Protein AF-A0AAE0B3S1-F1 (afdb_monomer)

pLDDT: mean 79.65, std 9.92, range [48.69, 91.56]

Solvent-accessible surface area (backbone atoms only — not comparable to full-atom values): 7018 Å² total; per-residue (Å²): 121,93,70,48,94,86,62,65,77,96,47,90,94,58,54,77,65,56,56,51,52,52,52,52,51,51,54,55,56,52,69,49,90,53,92,90,61,67,85,87,86,88,88,81,68,80,59,53,50,59,61,41,44,50,72,59,48,38,52,50,32,44,75,74,65,40,48,70,58,32,52,52,49,51,49,50,42,69,73,56,83,45,92,61,78,46,37,46,61,86,90,42,74,65,37,54,52,54,48,49,54,52,49,41,51,50,52,55,52,62,75,72,108

Organism: NCBI:txid43782

Sequence (113 aa):
MIISPQQFGFIRDWHIEDCIVLDFDCVNVLQKKCYGGNLTMKIDIRKAFDTLDWSFLCRVLQAFGFLLFAFGFIEWVAEGYFYCSRGVLQGDPLSLLLFGIAEDFLSRLLTRM

Structure (mmCIF, N/CA/C/O backbone):
data_AF-A0AAE0B3S1-F1
#
_entry.id   AF-A0AAE0B3S1-F1
#
loop_
_atom_site.group_PDB
_atom_site.id
_atom_site.type_symbol
_atom_site.label_atom_id
_atom_site.label_alt_id
_atom_site.label_comp_id
_atom_site.label_asym_id
_atom_site.label_entity_id
_atom_site.label_seq_id
_atom_site.pdbx_PDB_ins_code
_atom_site.Cartn_x
_atom_site.Cartn_y
_atom_site.Cartn_z
_atom_site.occupancy
_atom_site.B_iso_or_equiv
_atom_site.auth_seq_id
_atom_site.auth_comp_id
_atom_site.auth_asym_id
_atom_site.auth_atom_id
_atom_site.pdbx_PDB_model_num
ATOM 1 N N . MET A 1 1 ? -15.186 -1.041 -7.097 1.00 48.69 1 MET A N 1
ATOM 2 C CA . MET A 1 1 ? -14.273 0.106 -6.926 1.00 48.69 1 MET A CA 1
ATOM 3 C C . MET A 1 1 ? -12.857 -0.446 -6.837 1.00 48.69 1 MET A C 1
ATOM 5 O O . MET A 1 1 ? -12.672 -1.467 -6.176 1.00 48.69 1 MET A O 1
ATOM 9 N N . ILE A 1 2 ? -11.912 0.119 -7.596 1.00 61.25 2 ILE A N 1
ATOM 10 C CA . ILE A 1 2 ? -10.508 -0.342 -7.601 1.00 61.25 2 ILE A CA 1
ATOM 11 C C . ILE A 1 2 ? -9.852 -0.020 -6.253 1.00 61.25 2 ILE A C 1
ATOM 13 O O . ILE A 1 2 ? -9.109 -0.841 -5.744 1.00 61.25 2 ILE A O 1
ATOM 17 N N . ILE A 1 3 ? -10.233 1.109 -5.653 1.00 65.12 3 ILE A N 1
ATOM 18 C CA . ILE A 1 3 ? -9.827 1.546 -4.316 1.00 65.12 3 ILE A CA 1
ATOM 19 C C . ILE A 1 3 ? -10.805 0.982 -3.279 1.00 65.12 3 ILE A C 1
ATOM 21 O O . ILE A 1 3 ? -12.026 1.089 -3.446 1.00 65.12 3 ILE A O 1
ATOM 25 N N . SER A 1 4 ? -10.272 0.352 -2.242 1.00 69.38 4 SER A N 1
ATOM 26 C CA . SER A 1 4 ? -11.000 -0.169 -1.095 1.00 69.38 4 SER A CA 1
ATOM 27 C C . SER A 1 4 ? -11.493 0.965 -0.190 1.00 69.38 4 SER A C 1
ATOM 29 O O . SER A 1 4 ? -10.782 1.951 -0.009 1.00 69.38 4 SER A O 1
ATOM 31 N N . PRO A 1 5 ? -12.668 0.829 0.455 1.00 71.69 5 PRO A N 1
ATOM 32 C CA . PRO A 1 5 ? -13.095 1.770 1.491 1.00 71.69 5 PRO A CA 1
ATOM 33 C C . PRO A 1 5 ? -12.165 1.797 2.716 1.00 71.69 5 PRO A C 1
ATOM 35 O O . PRO A 1 5 ? -12.281 2.705 3.529 1.00 71.69 5 PRO A O 1
ATOM 38 N N . GLN A 1 6 ? -11.278 0.808 2.873 1.00 70.44 6 GLN A N 1
ATOM 39 C CA . GLN A 1 6 ? -10.269 0.777 3.937 1.00 70.44 6 GLN A CA 1
ATOM 40 C C . GLN A 1 6 ? -8.953 1.476 3.558 1.00 70.44 6 GLN A C 1
ATOM 42 O O . GLN A 1 6 ? -8.042 1.529 4.381 1.00 70.44 6 GLN A O 1
ATOM 47 N N . GLN A 1 7 ? -8.818 1.967 2.324 1.00 71.56 7 GLN A N 1
ATOM 48 C CA . GLN A 1 7 ? -7.661 2.756 1.925 1.00 71.56 7 GLN A CA 1
ATOM 49 C C . GLN A 1 7 ? -7.933 4.220 2.278 1.00 71.56 7 GLN A C 1
ATOM 51 O O . GLN A 1 7 ? -8.940 4.780 1.860 1.00 71.56 7 GLN A O 1
ATOM 56 N N . PHE A 1 8 ? -7.037 4.832 3.049 1.00 69.94 8 PHE A N 1
ATOM 57 C CA . PHE A 1 8 ? -7.152 6.235 3.476 1.00 69.94 8 PHE A CA 1
ATOM 58 C C . PHE A 1 8 ? -5.975 7.090 2.979 1.00 69.94 8 PHE A C 1
ATOM 60 O O . PHE A 1 8 ? -6.038 8.317 2.975 1.00 69.94 8 PHE A O 1
ATOM 67 N N . GLY A 1 9 ? -4.894 6.449 2.521 1.00 66.94 9 GLY A N 1
ATOM 68 C CA . GLY A 1 9 ? -3.733 7.115 1.941 1.00 66.94 9 GLY A CA 1
ATOM 69 C C . GLY A 1 9 ? -3.942 7.485 0.472 1.00 66.94 9 GLY A C 1
ATOM 70 O O . GLY A 1 9 ? -4.418 6.674 -0.321 1.00 66.94 9 GLY A O 1
ATOM 71 N N . PHE A 1 10 ? -3.509 8.694 0.098 1.00 65.69 10 PHE A N 1
ATOM 72 C CA . PHE A 1 10 ? -3.416 9.165 -1.294 1.00 65.69 10 PHE A CA 1
ATOM 73 C C . PHE A 1 10 ? -4.753 9.276 -2.053 1.00 65.69 10 PHE A C 1
ATOM 75 O O . PHE A 1 10 ? -4.761 9.363 -3.282 1.00 65.69 10 PHE A O 1
ATOM 82 N N . ILE A 1 11 ? -5.882 9.317 -1.338 1.00 71.06 11 ILE A N 1
ATOM 83 C CA . ILE A 1 11 ? -7.210 9.566 -1.910 1.00 71.06 11 ILE A CA 1
ATOM 84 C C . ILE A 1 11 ? -7.554 11.046 -1.743 1.00 71.06 11 ILE A C 1
ATOM 86 O O . ILE A 1 11 ? -7.316 11.644 -0.694 1.00 71.06 11 ILE A O 1
ATOM 90 N N . ARG A 1 12 ? -8.122 11.648 -2.792 1.00 65.00 12 ARG A N 1
ATOM 91 C CA . ARG A 1 12 ? -8.650 13.013 -2.721 1.00 65.00 12 ARG A CA 1
ATOM 92 C C . ARG A 1 12 ? -9.765 13.068 -1.671 1.00 65.00 12 ARG A C 1
ATOM 94 O O . ARG A 1 12 ? -10.599 12.172 -1.640 1.00 65.00 12 ARG A O 1
ATOM 101 N N . ASP A 1 13 ? -9.771 14.116 -0.853 1.00 72.88 13 ASP A N 1
ATOM 102 C CA . ASP A 1 13 ? -10.788 14.382 0.179 1.00 72.88 13 ASP A CA 1
ATOM 103 C C . ASP A 1 13 ? -10.655 13.560 1.483 1.00 72.88 13 ASP A C 1
ATOM 105 O O . ASP A 1 13 ? -11.535 13.633 2.334 1.00 72.88 13 ASP A O 1
ATOM 109 N N . TRP A 1 14 ? -9.541 12.840 1.680 1.00 76.56 14 TRP A N 1
ATOM 110 C CA . TRP A 1 14 ? -9.159 12.276 2.982 1.00 76.56 14 TRP A CA 1
ATOM 111 C C . TRP A 1 14 ? -8.089 13.133 3.657 1.00 76.56 14 TRP A C 1
ATOM 113 O O . TRP A 1 14 ? -7.040 13.414 3.066 1.00 76.56 14 TRP A O 1
ATOM 123 N N . HIS A 1 15 ? -8.337 13.532 4.904 1.00 81.06 15 HIS A N 1
ATOM 124 C CA . HIS A 1 15 ? -7.412 14.330 5.699 1.00 81.06 15 HIS A CA 1
ATOM 125 C C . HIS A 1 15 ? -6.751 13.489 6.794 1.00 81.06 15 HIS A C 1
ATOM 127 O O . HIS A 1 15 ? -7.287 12.489 7.266 1.00 81.06 15 HIS A O 1
ATOM 133 N N . ILE A 1 16 ? -5.565 13.915 7.244 1.00 82.44 16 ILE A N 1
ATOM 134 C CA . ILE A 1 16 ? -4.855 13.231 8.337 1.00 82.44 16 ILE A CA 1
ATOM 135 C C . ILE A 1 16 ? -5.669 13.221 9.642 1.00 82.44 16 ILE A C 1
ATOM 137 O O . ILE A 1 16 ? -5.521 12.315 10.456 1.00 82.44 16 ILE A O 1
ATOM 141 N N . GLU A 1 17 ? -6.549 14.207 9.816 1.00 86.94 17 GLU A N 1
ATOM 142 C CA . GLU A 1 17 ? -7.472 14.315 10.946 1.00 86.94 17 GLU A CA 1
ATOM 143 C C . GLU A 1 17 ? -8.475 13.155 10.976 1.00 86.94 17 GLU A C 1
ATOM 145 O O . GLU A 1 17 ? -8.727 12.599 12.045 1.00 86.94 17 GLU A O 1
ATOM 150 N N . ASP A 1 18 ? -8.963 12.709 9.816 1.00 85.31 18 ASP A N 1
ATOM 151 C CA . ASP A 1 18 ? -9.892 11.579 9.715 1.00 85.31 18 ASP A CA 1
ATOM 152 C C . ASP A 1 18 ? -9.230 10.274 10.182 1.00 85.31 18 ASP A C 1
ATOM 154 O O . ASP A 1 18 ? -9.839 9.473 10.891 1.00 85.31 18 ASP A O 1
ATOM 158 N N . CYS A 1 19 ? -7.943 10.086 9.866 1.00 84.12 19 CYS A N 1
ATOM 159 C CA . CYS A 1 19 ? -7.163 8.944 10.348 1.00 84.12 19 CYS A CA 1
ATOM 160 C C . CYS A 1 19 ? -7.025 8.939 11.879 1.00 84.12 19 CYS A C 1
ATOM 162 O O . CYS A 1 19 ? -7.040 7.871 12.490 1.00 84.12 19 CYS A O 1
ATOM 164 N N . ILE A 1 20 ? -6.901 10.115 12.506 1.00 88.12 20 ILE A N 1
ATOM 165 C C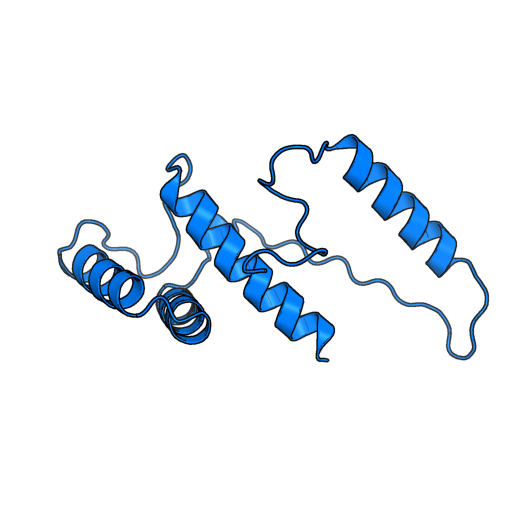A . ILE A 1 20 ? -6.821 10.242 13.970 1.00 88.12 20 ILE A CA 1
ATOM 166 C C . ILE A 1 20 ? -8.164 9.872 14.608 1.00 88.12 20 ILE A C 1
ATOM 168 O O . ILE A 1 20 ? -8.189 9.153 15.608 1.00 88.12 20 ILE A O 1
ATOM 172 N N . VAL A 1 21 ? -9.277 10.327 14.025 1.00 90.00 21 VAL A N 1
ATOM 173 C CA . VAL A 1 21 ? -10.625 9.974 14.495 1.00 90.00 21 VAL A CA 1
ATOM 174 C C . VAL A 1 21 ? -10.853 8.463 14.398 1.00 90.00 21 VAL A C 1
ATOM 176 O O . VAL A 1 21 ? -11.284 7.851 15.373 1.00 90.00 21 VAL A O 1
ATOM 179 N N . LEU A 1 22 ? -10.487 7.841 13.272 1.00 87.44 22 LEU A N 1
ATOM 180 C CA . LEU A 1 22 ? -10.592 6.391 13.082 1.00 87.44 22 LEU A CA 1
ATOM 181 C C . LEU A 1 22 ? -9.762 5.596 14.101 1.00 87.44 22 LEU A C 1
ATOM 183 O O . LEU A 1 22 ? -10.240 4.586 14.623 1.00 87.44 22 LEU A O 1
ATOM 187 N N . ASP A 1 23 ? -8.540 6.039 14.407 1.00 88.06 23 ASP A N 1
ATOM 188 C CA . ASP A 1 23 ? -7.693 5.396 15.421 1.00 88.06 23 ASP A CA 1
ATOM 189 C C . ASP A 1 23 ? -8.338 5.488 16.814 1.00 88.06 23 ASP A C 1
ATOM 191 O O . ASP A 1 23 ? -8.417 4.494 17.543 1.00 88.06 23 ASP A O 1
ATOM 195 N N . PHE A 1 24 ? -8.897 6.653 17.159 1.00 91.00 24 PHE A N 1
ATOM 196 C CA . PHE A 1 24 ? -9.621 6.840 18.416 1.00 91.00 24 PHE A CA 1
ATOM 197 C C . PHE A 1 24 ? -10.863 5.939 18.512 1.00 91.00 24 PHE A C 1
ATOM 199 O O . PHE A 1 24 ? -11.092 5.297 19.542 1.00 91.00 24 PHE A O 1
ATOM 206 N N . ASP A 1 25 ? -11.632 5.826 17.429 1.00 89.94 25 ASP A N 1
ATOM 207 C CA . ASP A 1 25 ? -12.785 4.929 17.354 1.00 89.94 25 ASP A CA 1
ATOM 208 C C . ASP A 1 25 ? -12.375 3.459 17.514 1.00 89.94 25 ASP A C 1
ATOM 210 O O . ASP A 1 25 ? -13.043 2.704 18.230 1.00 89.94 25 ASP A O 1
ATOM 214 N N . CYS A 1 26 ? -11.246 3.048 16.929 1.00 88.00 26 CYS A N 1
ATOM 215 C CA . CYS A 1 26 ? -10.704 1.700 17.098 1.00 88.00 26 CYS A CA 1
ATOM 216 C C . CYS A 1 26 ? -10.347 1.409 18.564 1.00 88.00 26 CYS A C 1
ATOM 218 O O . CYS A 1 26 ? -10.712 0.351 19.086 1.00 88.00 26 CYS A O 1
ATOM 220 N N . VAL A 1 27 ? -9.699 2.353 19.257 1.00 90.31 27 VAL A N 1
ATOM 221 C CA . VAL A 1 27 ? -9.397 2.239 20.696 1.00 90.31 27 VAL A CA 1
ATOM 222 C C . VAL A 1 27 ? -10.679 2.150 21.527 1.00 90.31 27 VAL A C 1
ATOM 224 O O . VAL A 1 27 ? -10.770 1.341 22.452 1.00 90.31 27 VAL A O 1
ATOM 227 N N . ASN A 1 28 ? -11.702 2.929 21.187 1.00 91.56 28 ASN A N 1
ATOM 228 C CA . ASN A 1 28 ? -12.987 2.875 21.876 1.00 91.56 28 ASN A CA 1
ATOM 229 C C . ASN A 1 28 ? -13.692 1.517 21.680 1.00 91.56 28 ASN A C 1
ATOM 231 O O . ASN A 1 28 ? -14.262 0.963 22.621 1.00 91.56 28 ASN A O 1
ATOM 235 N N . VAL A 1 29 ? -13.631 0.935 20.476 1.00 88.94 29 VAL A N 1
ATOM 236 C CA . VAL A 1 29 ? -14.155 -0.416 20.203 1.00 88.94 29 VAL A CA 1
ATOM 237 C C . VAL A 1 29 ? -13.387 -1.476 20.997 1.00 88.94 29 VAL A C 1
ATOM 239 O O . VAL A 1 29 ? -14.015 -2.316 21.640 1.00 88.94 29 VAL A O 1
ATOM 242 N N . LEU A 1 30 ? -12.056 -1.391 21.031 1.00 89.56 30 LEU A N 1
ATOM 243 C CA . LEU A 1 30 ? -11.176 -2.250 21.834 1.00 89.56 30 LEU A CA 1
ATOM 244 C C . LEU A 1 30 ? -11.535 -2.275 23.325 1.00 89.56 30 LEU A C 1
ATOM 246 O O . LEU A 1 30 ? -11.374 -3.306 23.979 1.00 89.56 30 LEU A O 1
ATOM 250 N N . GLN A 1 31 ? -12.006 -1.159 23.881 1.00 89.44 31 GLN A N 1
ATOM 251 C CA . GLN A 1 31 ? -12.361 -1.070 25.299 1.00 89.44 31 GLN A CA 1
ATOM 252 C C . GLN A 1 31 ? -13.715 -1.716 25.638 1.00 89.44 31 GLN A C 1
ATOM 254 O O . GLN A 1 31 ? -13.997 -1.979 26.811 1.00 89.44 31 GLN A O 1
ATOM 259 N N . LYS A 1 32 ? -14.566 -2.008 24.645 1.00 91.00 32 LYS A N 1
ATOM 260 C CA . LYS A 1 32 ? -15.875 -2.637 24.878 1.00 91.00 32 LYS A CA 1
ATOM 261 C C . LYS A 1 32 ? -15.708 -4.103 25.257 1.00 91.00 32 LYS A C 1
ATOM 263 O O . LYS A 1 32 ? -15.027 -4.851 24.574 1.00 91.00 32 LYS A O 1
ATOM 268 N N . LYS A 1 33 ? -16.377 -4.569 26.311 1.00 87.81 33 LYS A N 1
ATOM 269 C CA . LYS A 1 33 ? -16.308 -5.989 26.694 1.00 87.81 33 LYS A CA 1
ATOM 270 C C . LYS A 1 33 ? -16.895 -6.880 25.593 1.00 87.81 33 LYS A C 1
ATOM 272 O O . LYS A 1 33 ? -18.039 -6.685 25.193 1.00 87.81 33 LYS A O 1
ATOM 277 N N . CYS A 1 34 ? -16.143 -7.890 25.174 1.00 89.12 34 CYS A N 1
ATOM 278 C CA . CYS A 1 34 ? -16.592 -8.941 24.266 1.00 89.12 34 CYS A CA 1
ATOM 279 C C . CYS A 1 34 ? -16.152 -10.315 24.795 1.00 89.12 34 CYS A C 1
ATOM 281 O O . CYS A 1 34 ? -15.230 -10.429 25.610 1.00 89.12 34 CYS A O 1
ATOM 283 N N . TYR A 1 35 ? -16.837 -11.370 24.359 1.00 83.69 35 TYR A N 1
ATOM 284 C CA . TYR A 1 35 ? -16.455 -12.737 24.698 1.00 83.69 35 TYR A CA 1
ATOM 285 C C . TYR A 1 35 ? -15.135 -13.088 23.998 1.00 83.69 35 TYR A C 1
ATOM 287 O O . TYR A 1 35 ? -15.055 -13.017 22.777 1.00 83.69 35 TYR A O 1
ATOM 295 N N . GLY A 1 36 ? -14.105 -13.448 24.770 1.00 85.88 36 GLY A N 1
ATOM 296 C CA . GLY A 1 36 ? -12.764 -13.749 24.247 1.00 85.88 36 GLY A CA 1
ATOM 297 C C . GLY A 1 36 ? -11.779 -12.569 24.231 1.00 85.88 36 GLY A C 1
ATOM 298 O O . GLY A 1 36 ? -10.595 -12.799 24.007 1.00 85.88 36 GLY A O 1
ATOM 299 N N . GLY A 1 37 ? -12.224 -11.346 24.551 1.00 87.50 37 GLY A N 1
ATOM 300 C CA . GLY A 1 37 ? -11.383 -10.139 24.549 1.00 87.50 37 GLY A CA 1
ATOM 301 C C . GLY A 1 37 ? -11.175 -9.538 23.151 1.00 87.50 37 GLY A C 1
ATOM 302 O O . GLY A 1 37 ? -11.376 -10.204 22.139 1.00 87.50 37 GLY A O 1
ATOM 303 N N . ASN A 1 38 ? -10.803 -8.256 23.089 1.00 89.62 38 ASN A N 1
ATOM 304 C CA . ASN A 1 38 ? -10.518 -7.578 21.821 1.00 89.62 38 ASN A CA 1
ATOM 305 C C . ASN A 1 38 ? -9.021 -7.589 21.510 1.00 89.62 38 ASN A C 1
ATOM 307 O O . ASN A 1 38 ? -8.188 -7.495 22.413 1.00 89.62 38 ASN A O 1
ATOM 311 N N . LEU A 1 39 ? -8.698 -7.622 20.219 1.00 87.69 39 LEU A N 1
ATOM 312 C CA . LEU A 1 39 ? -7.346 -7.503 19.690 1.00 87.69 39 LEU A CA 1
ATOM 31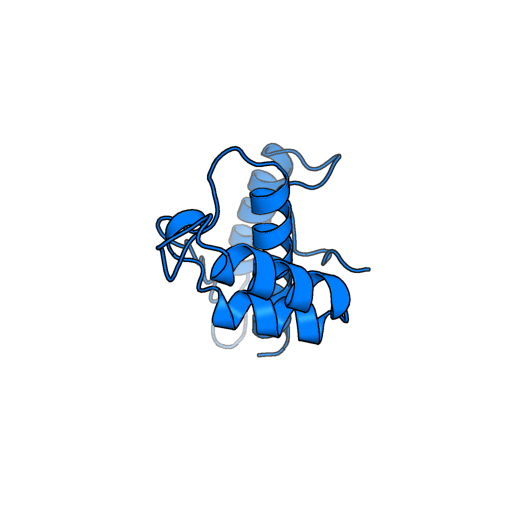3 C C . LEU A 1 39 ? -7.344 -6.491 18.545 1.00 87.69 39 LEU A C 1
ATOM 315 O O . LEU A 1 39 ? -8.193 -6.552 17.658 1.00 87.69 39 LEU A O 1
ATOM 319 N N . THR A 1 40 ? -6.344 -5.617 18.535 1.00 86.44 40 THR A N 1
ATOM 320 C CA . THR A 1 40 ? -6.053 -4.738 17.401 1.00 86.44 40 THR A CA 1
ATOM 321 C C . THR A 1 40 ? -4.632 -4.973 16.945 1.00 86.44 40 THR A C 1
ATOM 323 O O . THR A 1 40 ? -3.717 -5.121 17.754 1.00 86.44 40 THR A O 1
ATOM 326 N N . MET A 1 41 ? -4.461 -4.997 15.629 1.00 84.56 41 MET A N 1
ATOM 327 C CA . MET A 1 41 ? -3.180 -5.193 14.977 1.00 84.56 41 MET A CA 1
ATOM 328 C C . MET A 1 41 ? -2.847 -3.944 14.168 1.00 84.56 41 MET A C 1
ATOM 330 O O . MET A 1 41 ? -3.580 -3.584 13.252 1.00 84.56 41 MET A O 1
ATOM 334 N N . LYS A 1 42 ? -1.730 -3.297 14.506 1.00 86.62 42 LYS A N 1
ATOM 335 C CA . LYS A 1 42 ? -1.155 -2.209 13.715 1.00 86.62 42 LYS A CA 1
ATOM 336 C C . LYS A 1 42 ? 0.029 -2.754 12.928 1.00 86.62 42 LYS A C 1
ATOM 338 O O . LYS A 1 42 ? 0.971 -3.273 13.524 1.00 86.62 42 LYS A O 1
ATOM 343 N N . ILE A 1 43 ? -0.029 -2.638 11.605 1.00 85.81 43 ILE A N 1
ATOM 344 C CA . ILE A 1 43 ? 1.027 -3.089 10.696 1.00 85.81 43 ILE A CA 1
ATOM 345 C C . ILE A 1 43 ? 1.705 -1.846 10.121 1.00 85.81 43 ILE A C 1
ATOM 347 O O . ILE A 1 43 ? 1.049 -1.023 9.493 1.00 85.81 43 ILE A O 1
ATOM 351 N N . ASP A 1 44 ? 3.011 -1.719 10.346 1.00 85.19 44 ASP A N 1
ATOM 352 C CA . ASP A 1 44 ? 3.851 -0.675 9.756 1.00 85.19 44 ASP A CA 1
ATOM 353 C C . ASP A 1 44 ? 4.924 -1.335 8.884 1.00 85.19 44 ASP A C 1
ATOM 355 O O . ASP A 1 44 ? 5.649 -2.227 9.336 1.00 85.19 44 ASP A O 1
ATOM 359 N N . ILE A 1 45 ? 5.000 -0.936 7.613 1.00 84.31 45 ILE A N 1
ATOM 360 C CA . ILE A 1 45 ? 5.951 -1.505 6.655 1.00 84.31 45 ILE A CA 1
ATOM 361 C C . ILE A 1 45 ? 7.165 -0.584 6.574 1.00 84.31 45 ILE A C 1
ATOM 363 O O . ILE A 1 45 ? 7.130 0.495 5.978 1.00 84.31 45 ILE A O 1
ATOM 367 N N . ARG A 1 46 ? 8.289 -1.041 7.132 1.00 84.38 46 ARG A N 1
ATOM 368 C CA . ARG A 1 46 ? 9.548 -0.294 7.085 1.00 84.38 46 ARG A CA 1
ATOM 369 C C . ARG A 1 46 ? 9.992 -0.085 5.637 1.00 84.38 46 ARG A C 1
ATOM 371 O O . ARG A 1 46 ? 10.224 -1.057 4.925 1.00 84.38 46 ARG A O 1
ATOM 378 N N . LYS A 1 47 ? 10.215 1.177 5.246 1.00 81.94 47 LYS A N 1
ATOM 379 C CA . LYS A 1 47 ? 10.652 1.556 3.889 1.00 81.94 47 LYS A CA 1
ATOM 380 C C . LYS A 1 47 ? 9.775 0.900 2.818 1.00 81.94 47 LYS A C 1
ATOM 382 O O . LYS A 1 47 ? 10.264 0.186 1.946 1.00 81.94 47 LYS A O 1
ATOM 387 N N . ALA A 1 48 ? 8.467 1.098 2.929 1.00 80.31 48 ALA A N 1
ATOM 388 C CA . ALA A 1 48 ? 7.483 0.403 2.108 1.00 80.31 48 ALA A CA 1
ATOM 389 C C . ALA A 1 48 ? 7.743 0.563 0.594 1.00 80.31 48 ALA A C 1
ATOM 391 O O . ALA A 1 48 ? 7.652 -0.408 -0.150 1.00 80.31 48 ALA A O 1
ATOM 392 N N . PHE A 1 49 ? 8.195 1.748 0.166 1.00 78.94 49 PHE A N 1
ATOM 393 C CA . PHE A 1 49 ? 8.614 1.988 -1.216 1.00 78.94 49 PHE A CA 1
ATOM 394 C C . PHE A 1 49 ? 9.873 1.223 -1.605 1.00 78.94 49 PHE A C 1
ATOM 396 O O . PHE A 1 49 ? 9.872 0.663 -2.683 1.00 78.94 49 PHE A O 1
ATOM 403 N N . ASP A 1 50 ? 10.906 1.135 -0.762 1.00 79.38 50 ASP A N 1
ATOM 404 C CA . ASP A 1 50 ? 12.168 0.446 -1.102 1.00 79.38 50 ASP A CA 1
ATOM 405 C C . ASP A 1 50 ? 12.042 -1.089 -1.054 1.00 79.38 50 ASP A C 1
ATOM 407 O O . ASP A 1 50 ? 12.840 -1.815 -1.646 1.00 79.38 50 ASP A O 1
ATOM 411 N N . THR A 1 51 ? 11.082 -1.600 -0.282 1.00 82.44 51 THR A N 1
ATOM 412 C CA . THR A 1 51 ? 10.964 -3.033 0.045 1.00 82.44 51 THR A CA 1
ATOM 413 C C . THR A 1 51 ? 9.969 -3.786 -0.828 1.00 82.44 51 THR A C 1
ATOM 415 O O . THR A 1 51 ? 9.931 -5.016 -0.774 1.00 82.44 51 THR A O 1
ATOM 418 N N . LEU A 1 52 ? 9.195 -3.072 -1.646 1.00 84.31 52 LEU A N 1
ATOM 419 C CA . LEU A 1 52 ? 8.151 -3.652 -2.477 1.00 84.31 52 LEU A CA 1
ATOM 420 C C . LEU A 1 52 ? 8.744 -4.549 -3.572 1.00 84.31 52 LEU A C 1
ATOM 422 O O . LEU A 1 52 ? 9.485 -4.096 -4.443 1.00 84.31 52 LEU A O 1
ATOM 426 N N . ASP A 1 53 ? 8.426 -5.839 -3.516 1.00 85.62 53 ASP A N 1
ATOM 427 C CA . ASP A 1 53 ? 8.916 -6.826 -4.476 1.00 85.62 53 ASP A CA 1
ATOM 428 C C . ASP A 1 53 ? 8.179 -6.706 -5.817 1.00 85.62 53 ASP A C 1
ATOM 430 O O . ASP A 1 53 ? 6.948 -6.659 -5.873 1.00 85.62 53 ASP A O 1
ATOM 434 N N . TRP A 1 54 ? 8.928 -6.666 -6.916 1.00 85.06 54 TRP A N 1
ATOM 435 C CA . TRP A 1 54 ? 8.343 -6.477 -8.243 1.00 85.06 54 TRP A CA 1
ATOM 436 C C . TRP A 1 54 ? 7.598 -7.700 -8.759 1.00 85.06 54 TRP A C 1
ATOM 438 O O . TRP A 1 54 ? 6.596 -7.551 -9.453 1.00 85.06 54 TRP A O 1
ATOM 448 N N . SER A 1 55 ? 8.028 -8.912 -8.396 1.00 84.06 55 SER A N 1
ATOM 449 C CA . SER A 1 55 ? 7.294 -10.125 -8.773 1.00 84.06 55 SER A CA 1
ATOM 450 C C . SER A 1 55 ? 5.938 -10.160 -8.075 1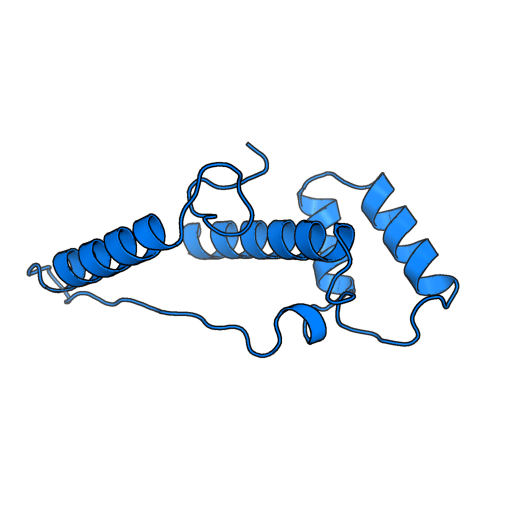.00 84.06 55 SER A C 1
ATOM 452 O O . SER A 1 55 ? 4.935 -10.536 -8.684 1.00 84.06 55 SER A O 1
ATOM 454 N N . PHE A 1 56 ? 5.892 -9.731 -6.812 1.00 87.19 56 PHE A N 1
ATOM 455 C CA . PHE A 1 56 ? 4.642 -9.497 -6.100 1.00 87.19 56 PHE A CA 1
ATOM 456 C C . PHE A 1 56 ? 3.790 -8.429 -6.798 1.00 87.19 56 PHE A C 1
ATOM 458 O O . PHE A 1 56 ? 2.634 -8.709 -7.112 1.00 87.19 56 PHE A O 1
ATOM 465 N N . LEU A 1 57 ? 4.353 -7.261 -7.123 1.00 87.44 57 LEU A N 1
ATOM 466 C CA . LEU A 1 57 ? 3.622 -6.181 -7.794 1.00 87.44 57 LEU A CA 1
ATOM 467 C C . LEU A 1 57 ? 3.016 -6.620 -9.133 1.00 87.44 57 LEU A C 1
ATOM 469 O O . LEU A 1 57 ? 1.841 -6.365 -9.387 1.00 87.44 57 LEU A O 1
ATOM 473 N N . CYS A 1 58 ? 3.773 -7.344 -9.961 1.00 86.25 58 CYS A N 1
ATOM 474 C CA . CYS A 1 58 ? 3.277 -7.897 -11.220 1.00 86.25 58 CYS A CA 1
ATOM 475 C C . CYS A 1 58 ? 2.086 -8.835 -11.003 1.00 86.25 58 CYS A C 1
ATOM 477 O O . CYS A 1 58 ? 1.090 -8.739 -11.720 1.00 86.25 58 CYS A O 1
ATOM 479 N N . ARG A 1 59 ? 2.148 -9.718 -9.995 1.00 88.62 59 ARG A N 1
ATOM 480 C CA . ARG A 1 59 ? 1.027 -10.612 -9.655 1.00 88.62 59 ARG A CA 1
ATOM 481 C C . ARG A 1 59 ? -0.193 -9.834 -9.179 1.00 88.62 59 ARG A C 1
ATOM 483 O O . ARG A 1 59 ? -1.307 -10.188 -9.552 1.00 88.62 59 ARG A O 1
ATOM 490 N N . VAL A 1 60 ? 0.005 -8.777 -8.391 1.00 89.62 60 VAL A N 1
ATOM 491 C CA . VAL A 1 60 ? -1.087 -7.897 -7.960 1.00 89.62 60 VAL A CA 1
ATOM 492 C C . VAL A 1 60 ? -1.728 -7.220 -9.171 1.00 89.62 60 VAL A C 1
ATOM 494 O O . VAL A 1 60 ? -2.938 -7.318 -9.351 1.00 89.62 60 VAL A O 1
ATOM 497 N N . LEU A 1 61 ? -0.938 -6.604 -10.051 1.00 88.50 61 LEU A N 1
ATOM 498 C CA . LEU A 1 61 ? -1.445 -5.956 -11.264 1.00 88.50 61 LEU A CA 1
ATOM 499 C C . LEU A 1 61 ? -2.230 -6.932 -12.151 1.00 88.50 61 LEU A C 1
ATOM 501 O O . LEU A 1 61 ? -3.314 -6.596 -12.627 1.00 88.50 61 LEU A O 1
ATOM 505 N N . GLN A 1 62 ? -1.737 -8.163 -12.313 1.00 88.31 62 GLN A N 1
ATOM 506 C CA . GLN A 1 62 ? -2.455 -9.227 -13.016 1.00 88.31 62 GLN A CA 1
ATOM 507 C C . GLN A 1 62 ? -3.773 -9.596 -12.320 1.00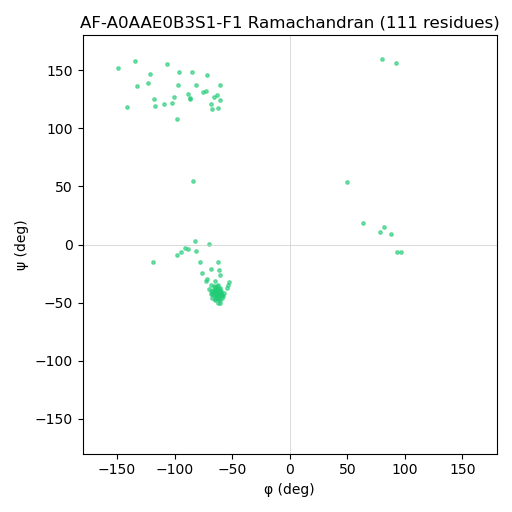 88.31 62 GLN A C 1
ATOM 509 O O . GLN A 1 62 ? -4.793 -9.730 -12.992 1.00 88.31 62 GLN A O 1
ATOM 514 N N . ALA A 1 63 ? -3.782 -9.708 -10.987 1.00 88.06 63 ALA A N 1
ATOM 515 C CA . ALA A 1 63 ? -4.980 -10.023 -10.208 1.00 88.06 63 ALA A CA 1
ATOM 516 C C . ALA A 1 63 ? -6.061 -8.930 -10.295 1.00 88.06 63 ALA A C 1
ATOM 518 O O . ALA A 1 63 ? -7.250 -9.242 -10.259 1.00 88.06 63 ALA A O 1
ATOM 519 N N . PHE A 1 64 ? -5.665 -7.664 -10.454 1.00 84.88 64 PHE A N 1
ATOM 520 C CA . PHE A 1 64 ? -6.582 -6.546 -10.709 1.00 84.88 64 PHE A CA 1
ATOM 521 C C . PHE A 1 64 ? -7.004 -6.414 -12.185 1.00 84.88 64 PHE A C 1
ATOM 523 O O . PHE A 1 64 ? -7.871 -5.599 -12.497 1.00 84.88 64 PHE A O 1
ATOM 530 N N . GLY A 1 65 ? -6.435 -7.213 -13.096 1.00 87.12 65 GLY A N 1
ATOM 531 C CA . GLY A 1 65 ? -6.751 -7.193 -14.529 1.00 87.12 65 GLY A CA 1
ATOM 532 C C . GLY A 1 65 ? -5.924 -6.205 -15.360 1.00 87.12 65 GLY A C 1
ATOM 533 O O . GLY A 1 65 ? -6.187 -6.034 -16.549 1.00 87.12 65 GLY A O 1
ATOM 534 N N . PHE A 1 66 ? -4.890 -5.585 -14.786 1.00 86.25 66 PHE A N 1
ATOM 535 C CA . PHE A 1 66 ? -3.996 -4.647 -15.473 1.00 86.25 66 PHE A CA 1
ATOM 536 C C . PHE A 1 66 ? -2.877 -5.369 -16.240 1.00 86.25 66 PHE A C 1
ATOM 538 O O . PHE A 1 66 ? -1.693 -5.101 -16.043 1.00 86.25 66 PHE A O 1
ATOM 545 N N . LEU A 1 67 ? -3.245 -6.296 -17.129 1.00 82.94 67 LEU A N 1
ATOM 546 C CA . LEU A 1 67 ? -2.291 -7.154 -17.846 1.00 82.94 67 LEU A CA 1
ATOM 547 C C . LEU A 1 67 ? -1.305 -6.354 -18.706 1.00 82.94 67 LEU A C 1
ATOM 549 O O . LEU A 1 67 ? -0.104 -6.574 -18.608 1.00 82.94 67 LEU A O 1
ATOM 553 N N . LEU A 1 68 ? -1.793 -5.394 -19.499 1.00 83.12 68 LEU A N 1
ATOM 554 C CA . LEU A 1 68 ? -0.941 -4.546 -20.347 1.00 83.12 68 LEU A CA 1
ATOM 555 C C . LEU A 1 68 ? 0.066 -3.739 -19.522 1.00 83.12 68 LEU A C 1
ATOM 557 O O . LEU A 1 68 ? 1.226 -3.621 -19.902 1.00 83.12 68 LEU A O 1
ATOM 561 N N . PHE A 1 69 ? -0.370 -3.229 -18.370 1.00 81.81 69 PHE A N 1
ATOM 562 C CA . PHE A 1 69 ? 0.494 -2.480 -17.468 1.00 81.81 69 PHE A CA 1
ATOM 563 C C . PHE A 1 69 ? 1.531 -3.393 -16.801 1.00 81.81 69 PHE A C 1
ATOM 565 O O . PHE A 1 69 ? 2.684 -3.008 -16.674 1.00 81.81 69 PHE A O 1
ATOM 572 N N . ALA A 1 70 ? 1.158 -4.624 -16.432 1.00 81.44 70 ALA A N 1
ATOM 573 C CA . ALA A 1 70 ? 2.094 -5.608 -15.893 1.00 81.44 70 ALA A CA 1
ATOM 574 C C . ALA A 1 70 ? 3.170 -6.007 -16.918 1.00 81.44 70 ALA A C 1
ATOM 576 O O . ALA A 1 70 ? 4.341 -6.089 -16.560 1.00 81.44 70 ALA A O 1
ATOM 577 N N . PHE A 1 71 ? 2.801 -6.219 -18.187 1.00 81.38 71 PHE A N 1
ATOM 578 C CA . PHE A 1 71 ? 3.771 -6.501 -19.251 1.00 81.38 71 PHE A CA 1
ATOM 579 C C . PHE A 1 71 ? 4.700 -5.311 -19.504 1.00 81.38 71 PHE A C 1
ATOM 581 O O . PHE A 1 71 ? 5.913 -5.492 -19.483 1.00 81.38 71 PHE A O 1
ATOM 588 N N . GLY A 1 72 ? 4.149 -4.100 -19.636 1.00 81.19 72 GLY A N 1
ATOM 589 C CA . GLY A 1 72 ? 4.954 -2.888 -19.799 1.00 81.19 72 GLY A CA 1
ATOM 590 C C . GLY A 1 72 ? 5.862 -2.612 -18.597 1.00 81.19 72 GLY A C 1
ATOM 591 O O . GLY A 1 72 ? 6.994 -2.181 -18.772 1.00 81.19 72 GLY A O 1
ATOM 592 N N . PHE A 1 73 ? 5.416 -2.924 -17.377 1.00 78.44 73 PHE A N 1
ATOM 593 C CA . PHE A 1 73 ? 6.243 -2.820 -16.174 1.00 78.44 73 PHE A CA 1
ATOM 594 C C . PHE A 1 73 ? 7.406 -3.821 -16.192 1.00 78.44 73 PHE A C 1
ATOM 596 O O . PHE A 1 73 ? 8.520 -3.460 -15.831 1.00 78.44 73 PHE A O 1
ATOM 603 N N . ILE A 1 74 ? 7.179 -5.057 -16.653 1.00 74.62 74 ILE A N 1
ATOM 604 C CA . ILE A 1 74 ? 8.241 -6.063 -16.820 1.00 74.62 74 ILE A CA 1
ATOM 605 C C . ILE A 1 74 ? 9.250 -5.621 -17.884 1.00 74.62 74 ILE A C 1
ATOM 607 O O . ILE A 1 74 ? 10.447 -5.750 -17.651 1.00 74.62 74 ILE A O 1
ATOM 611 N N . GLU A 1 75 ? 8.789 -5.093 -19.021 1.00 74.50 75 GLU A N 1
ATOM 612 C CA . GLU A 1 75 ? 9.670 -4.562 -20.071 1.00 74.50 75 GLU A CA 1
ATOM 613 C C . GLU A 1 75 ? 10.488 -3.372 -19.560 1.00 74.50 75 GLU A C 1
ATOM 615 O O . GLU A 1 75 ? 11.708 -3.372 -19.678 1.00 74.50 75 GLU A O 1
ATOM 620 N N . TRP A 1 76 ? 9.846 -2.420 -18.884 1.00 71.25 76 TRP A N 1
ATOM 621 C CA . TRP A 1 76 ? 10.499 -1.250 -18.292 1.00 71.25 76 TRP A CA 1
ATOM 622 C C . TRP A 1 76 ? 11.561 -1.616 -17.245 1.00 71.25 76 TRP A C 1
ATOM 624 O O . TRP A 1 76 ? 12.629 -1.006 -17.178 1.00 71.25 76 TRP A O 1
ATOM 634 N N . VAL A 1 77 ? 11.288 -2.654 -16.454 1.00 68.44 77 VAL A N 1
ATOM 635 C CA . VAL A 1 77 ? 12.243 -3.260 -15.522 1.00 68.44 77 VAL A CA 1
ATOM 636 C C . VAL A 1 77 ? 13.393 -3.953 -16.267 1.00 68.44 77 VAL A C 1
ATOM 638 O O . VAL A 1 77 ? 14.559 -3.775 -15.911 1.00 68.44 77 VAL A O 1
ATOM 641 N N . ALA A 1 78 ? 13.083 -4.744 -17.295 1.00 65.81 78 ALA A N 1
ATOM 642 C CA . ALA A 1 78 ? 14.049 -5.560 -18.029 1.00 65.81 78 ALA A CA 1
ATOM 643 C C . ALA A 1 78 ? 14.986 -4.735 -18.926 1.00 65.81 78 ALA A C 1
ATOM 645 O O . ALA A 1 78 ? 16.140 -5.119 -19.112 1.00 65.81 78 ALA A O 1
ATOM 646 N N . GLU A 1 79 ? 14.529 -3.588 -19.434 1.00 66.69 79 GLU A N 1
ATOM 647 C CA . GLU A 1 79 ? 15.326 -2.649 -20.237 1.00 66.69 79 GLU A CA 1
ATOM 648 C C . GLU A 1 79 ? 16.407 -1.910 -19.423 1.00 66.69 79 GLU A C 1
ATOM 650 O O . GLU A 1 79 ? 17.188 -1.136 -19.975 1.00 66.69 79 GLU A O 1
ATOM 655 N N . GLY A 1 80 ? 16.524 -2.183 -18.118 1.00 53.53 80 GLY A N 1
ATOM 656 C CA . GLY A 1 80 ? 17.664 -1.739 -17.315 1.00 53.53 80 GLY A CA 1
ATOM 657 C C . GLY A 1 80 ? 17.565 -0.297 -16.823 1.00 53.53 80 GLY A C 1
ATOM 658 O O . GLY A 1 80 ? 18.552 0.239 -16.317 1.00 53.53 80 GLY A O 1
ATOM 659 N N . TYR A 1 81 ? 16.380 0.319 -16.890 1.00 56.03 81 TYR A N 1
ATOM 660 C CA . TYR A 1 81 ? 16.123 1.586 -16.198 1.00 56.03 81 TYR A CA 1
ATOM 661 C C . TYR A 1 81 ? 16.275 1.440 -14.670 1.00 56.03 81 TYR A C 1
ATOM 663 O O . TYR A 1 81 ? 16.578 2.420 -13.990 1.00 56.03 81 TYR A O 1
ATOM 671 N N . PHE A 1 82 ? 16.163 0.211 -14.140 1.00 55.47 82 PHE A N 1
ATOM 672 C CA . PHE A 1 82 ? 16.392 -0.122 -12.734 1.00 55.47 82 PHE A CA 1
ATOM 673 C C . PHE A 1 82 ? 17.102 -1.477 -12.583 1.00 55.47 82 PHE A C 1
ATOM 675 O O . PHE A 1 82 ? 16.555 -2.517 -12.923 1.00 55.47 82 PHE A O 1
ATOM 682 N N . TYR A 1 83 ? 18.303 -1.487 -11.996 1.00 54.97 83 TYR A N 1
ATOM 683 C CA . TYR A 1 83 ? 19.044 -2.717 -11.649 1.00 54.97 83 TYR A CA 1
ATOM 684 C C . TYR A 1 83 ? 18.607 -3.349 -10.313 1.00 54.97 83 TYR A C 1
ATOM 686 O O . TYR A 1 83 ? 19.216 -4.310 -9.840 1.00 54.97 83 TYR A O 1
ATOM 694 N N . CYS A 1 84 ? 17.592 -2.792 -9.655 1.00 58.28 84 CYS A N 1
ATOM 695 C CA . CYS A 1 84 ? 17.115 -3.284 -8.366 1.00 58.28 84 CYS A CA 1
ATOM 696 C C . CYS A 1 84 ? 16.115 -4.423 -8.573 1.00 58.28 84 CYS A C 1
ATOM 698 O O . CYS A 1 84 ? 15.389 -4.426 -9.542 1.00 58.28 84 CYS A O 1
ATOM 700 N N . SER A 1 85 ? 16.038 -5.401 -7.674 1.00 61.66 85 SER A N 1
ATOM 701 C CA . SER A 1 85 ? 14.974 -6.426 -7.700 1.00 61.66 85 SER A CA 1
ATOM 702 C C . SER A 1 85 ? 13.747 -6.030 -6.871 1.00 61.66 85 SER A C 1
ATOM 704 O O . SER A 1 85 ? 12.775 -6.783 -6.780 1.00 61.66 85 SER A O 1
ATOM 706 N N . ARG A 1 86 ? 13.825 -4.874 -6.201 1.00 67.00 86 ARG A N 1
ATOM 707 C CA . ARG A 1 86 ? 12.858 -4.374 -5.228 1.00 67.00 86 ARG A CA 1
ATOM 708 C C . ARG A 1 86 ? 12.818 -2.858 -5.249 1.00 67.00 86 ARG A C 1
ATOM 710 O O . ARG A 1 86 ? 13.829 -2.197 -5.481 1.00 67.00 86 ARG A O 1
ATOM 717 N N . GLY A 1 87 ? 11.649 -2.363 -4.895 1.00 68.88 87 GLY A N 1
ATOM 718 C CA . GLY A 1 87 ? 11.386 -0.988 -4.557 1.00 68.88 87 GLY A CA 1
ATOM 719 C C . GLY A 1 87 ? 10.921 -0.128 -5.725 1.00 68.88 87 GLY A C 1
ATOM 720 O O . GLY A 1 87 ? 11.158 -0.441 -6.887 1.00 68.88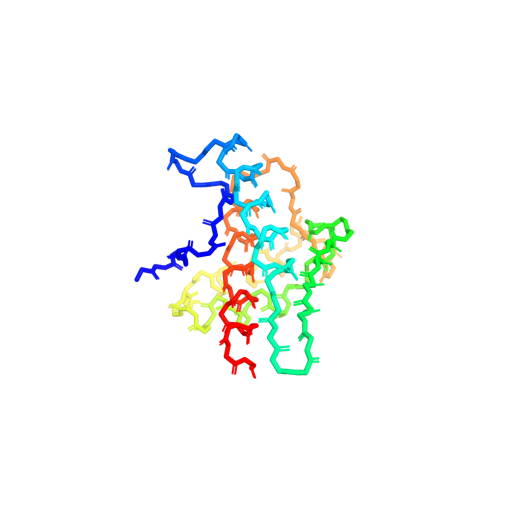 87 GLY A O 1
ATOM 721 N N . VAL A 1 88 ? 10.216 0.951 -5.417 1.00 70.88 88 VAL A N 1
ATOM 722 C CA . VAL A 1 88 ? 9.658 1.898 -6.385 1.00 70.88 88 VAL A CA 1
ATOM 723 C C . VAL A 1 88 ? 10.215 3.290 -6.093 1.00 70.88 88 VAL A C 1
ATOM 725 O O . VAL A 1 88 ? 10.500 3.616 -4.941 1.00 70.88 88 VAL A O 1
ATOM 728 N N . LEU A 1 89 ? 10.410 4.110 -7.127 1.00 70.50 89 LEU A N 1
ATOM 729 C CA . LEU A 1 89 ? 11.051 5.420 -6.992 1.00 70.50 89 LEU A CA 1
ATOM 730 C C . LEU A 1 89 ? 10.261 6.361 -6.080 1.00 70.50 89 LEU A C 1
ATOM 732 O O . LEU A 1 89 ? 9.147 6.773 -6.406 1.00 70.50 89 LEU A O 1
ATOM 736 N N . GLN A 1 90 ? 10.862 6.775 -4.969 1.00 65.69 90 GLN A N 1
ATOM 737 C CA . GLN A 1 90 ? 10.265 7.777 -4.097 1.00 65.69 90 GLN A CA 1
ATOM 738 C C . GLN A 1 90 ? 10.185 9.135 -4.820 1.00 65.69 90 GLN A C 1
ATOM 740 O O . GLN A 1 90 ? 11.189 9.639 -5.316 1.00 65.69 90 GLN A O 1
ATOM 745 N N . GLY A 1 91 ? 8.991 9.734 -4.862 1.00 64.88 91 GLY A N 1
ATOM 746 C CA . GLY A 1 91 ? 8.751 11.035 -5.505 1.00 64.88 91 GLY A CA 1
ATOM 747 C C . GLY A 1 91 ? 8.208 10.966 -6.936 1.00 64.88 91 GLY A C 1
ATOM 748 O O . GLY A 1 91 ? 7.822 12.001 -7.472 1.00 64.88 91 GLY A O 1
ATOM 749 N N . ASP A 1 92 ? 8.113 9.773 -7.527 1.00 74.38 92 ASP A N 1
ATOM 750 C CA . ASP A 1 92 ? 7.411 9.558 -8.794 1.00 74.38 92 ASP A CA 1
ATOM 751 C C . ASP A 1 92 ? 5.908 9.296 -8.540 1.00 74.38 92 ASP A C 1
ATOM 753 O O . ASP A 1 92 ? 5.566 8.400 -7.756 1.00 74.38 92 ASP A O 1
ATOM 757 N N . PRO A 1 93 ? 4.988 10.048 -9.177 1.00 73.50 93 PRO A N 1
ATOM 758 C CA . PRO A 1 93 ? 3.550 9.799 -9.087 1.00 73.50 93 PRO A CA 1
ATOM 759 C C . PRO A 1 93 ? 3.139 8.360 -9.422 1.00 73.50 93 PRO A C 1
ATOM 761 O O . PRO A 1 93 ? 2.184 7.848 -8.834 1.00 73.50 93 PRO A O 1
ATOM 764 N N . LEU A 1 94 ? 3.857 7.685 -10.328 1.00 77.12 94 LEU A N 1
ATOM 765 C CA . LEU A 1 94 ? 3.555 6.298 -10.688 1.00 77.12 94 LEU A CA 1
ATOM 766 C C . LEU A 1 94 ? 3.841 5.333 -9.531 1.00 77.12 94 LEU A C 1
ATOM 768 O O . LEU A 1 94 ? 3.047 4.432 -9.259 1.00 77.12 94 LEU A O 1
ATOM 772 N N . SER A 1 95 ? 4.935 5.560 -8.802 1.00 78.25 95 SER A N 1
ATOM 773 C CA . SER A 1 95 ? 5.312 4.768 -7.630 1.00 78.25 95 SER A CA 1
ATOM 774 C C . S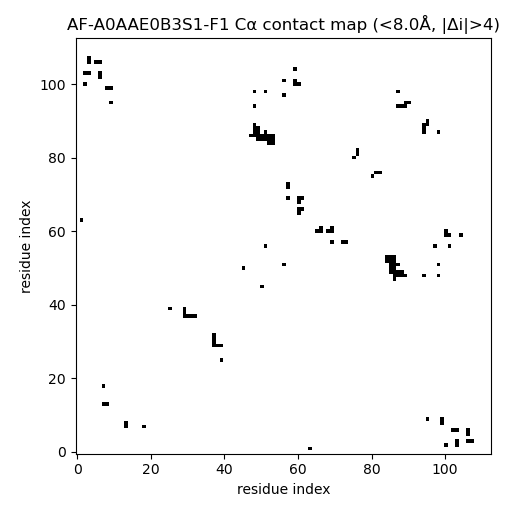ER A 1 95 ? 4.279 4.823 -6.515 1.00 78.25 95 SER A C 1
ATOM 776 O O . SER A 1 95 ? 4.008 3.808 -5.8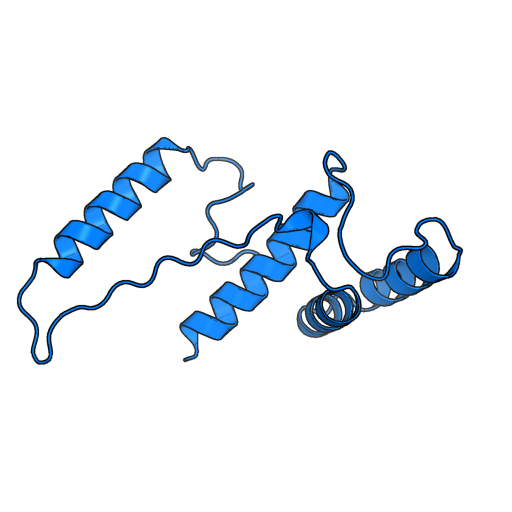74 1.00 78.25 95 SER A O 1
ATOM 778 N N . LEU A 1 96 ? 3.678 5.996 -6.297 1.00 79.81 96 LEU A N 1
ATOM 779 C CA .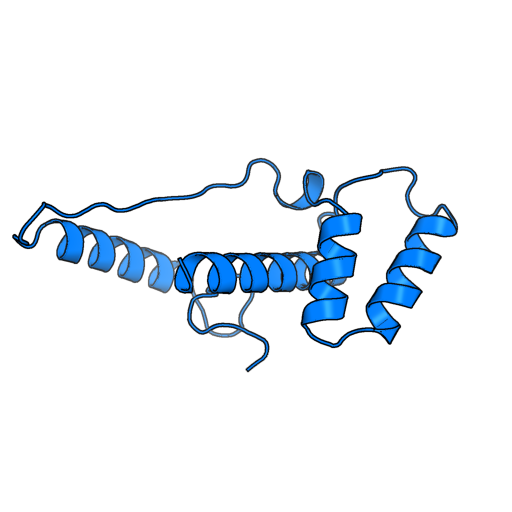 LEU A 1 96 ? 2.601 6.177 -5.322 1.00 79.81 96 LEU A CA 1
ATOM 780 C C . LEU A 1 96 ? 1.369 5.347 -5.695 1.00 79.81 96 LEU A C 1
ATOM 782 O O . LEU A 1 96 ? 0.793 4.676 -4.842 1.00 79.81 96 LEU A O 1
ATOM 786 N N . LEU A 1 97 ? 0.999 5.347 -6.977 1.00 82.38 97 LEU A N 1
ATOM 787 C CA . LEU A 1 97 ? -0.136 4.576 -7.475 1.00 82.38 97 LEU A CA 1
ATOM 788 C C . LEU A 1 97 ? 0.112 3.063 -7.381 1.00 82.38 97 LEU A C 1
ATOM 790 O O . LEU A 1 97 ? -0.761 2.323 -6.930 1.00 82.38 97 LEU A O 1
ATOM 794 N N . LEU A 1 98 ? 1.310 2.605 -7.750 1.00 83.88 98 LEU A N 1
ATOM 795 C CA . LEU A 1 98 ? 1.699 1.196 -7.645 1.00 83.88 98 LEU A CA 1
ATOM 796 C C . LEU A 1 98 ? 1.696 0.707 -6.196 1.00 83.88 98 LEU A C 1
ATOM 798 O O . LEU A 1 98 ? 1.207 -0.388 -5.914 1.00 83.88 98 LEU A O 1
ATOM 802 N N . PHE A 1 99 ? 2.198 1.535 -5.279 1.00 84.44 99 PHE A N 1
ATOM 803 C CA . PHE A 1 99 ? 2.156 1.241 -3.855 1.00 84.44 99 PHE A CA 1
ATOM 804 C C . PHE A 1 99 ? 0.718 1.161 -3.333 1.00 84.44 99 PHE A C 1
ATOM 806 O O . PHE A 1 99 ? 0.376 0.189 -2.666 1.00 84.44 99 PHE A O 1
ATOM 813 N N . GLY A 1 100 ? -0.144 2.116 -3.697 1.00 85.44 100 GLY A N 1
ATOM 814 C CA . GLY A 1 100 ? -1.555 2.099 -3.304 1.00 85.44 100 GLY A CA 1
ATOM 815 C C . GLY A 1 100 ? -2.300 0.854 -3.798 1.00 85.44 100 GLY A C 1
ATOM 816 O O . GLY A 1 100 ? -3.060 0.256 -3.047 1.00 85.44 100 GLY A O 1
ATOM 817 N N . ILE A 1 101 ? -2.040 0.393 -5.027 1.00 86.56 101 ILE A N 1
ATOM 818 C CA . ILE A 1 101 ? -2.630 -0.854 -5.550 1.00 86.56 101 ILE A CA 1
ATOM 819 C C . ILE A 1 101 ? -2.147 -2.080 -4.754 1.00 86.56 101 ILE A C 1
ATOM 821 O O . ILE A 1 101 ? -2.930 -2.985 -4.455 1.00 86.56 101 ILE A O 1
ATOM 825 N N . ALA A 1 102 ? -0.860 -2.126 -4.408 1.00 87.88 102 ALA A N 1
ATOM 826 C CA . ALA A 1 102 ? -0.299 -3.198 -3.592 1.00 87.88 102 ALA A CA 1
ATOM 827 C C . ALA A 1 102 ? -0.871 -3.207 -2.163 1.00 87.88 102 ALA A C 1
ATOM 829 O O . ALA A 1 102 ? -1.187 -4.274 -1.632 1.0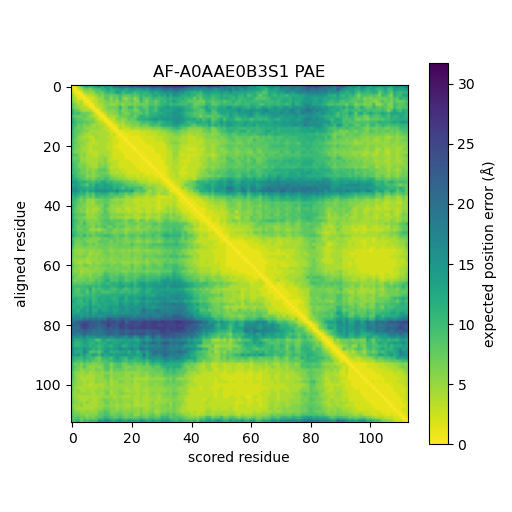0 87.88 102 ALA A O 1
ATOM 830 N N . GLU A 1 103 ? -1.041 -2.031 -1.560 1.00 86.88 103 GLU A N 1
ATOM 831 C CA . GLU A 1 103 ? -1.697 -1.851 -0.263 1.00 86.88 103 GLU A CA 1
ATOM 832 C C . GLU A 1 103 ? -3.164 -2.305 -0.314 1.00 86.88 103 GLU A C 1
ATOM 834 O O . GLU A 1 103 ? -3.606 -3.056 0.556 1.00 86.88 103 GLU A O 1
ATOM 839 N N . ASP A 1 104 ? -3.903 -1.937 -1.363 1.00 87.31 104 ASP A N 1
ATOM 840 C CA . ASP A 1 104 ? -5.297 -2.343 -1.559 1.00 87.31 104 ASP A CA 1
ATOM 841 C C . ASP A 1 104 ? -5.438 -3.869 -1.630 1.00 87.31 104 ASP A C 1
ATOM 843 O O . ASP A 1 104 ? -6.313 -4.469 -0.997 1.00 87.31 104 ASP A O 1
ATOM 847 N N . PHE A 1 105 ? -4.525 -4.523 -2.354 1.00 88.31 105 PHE A N 1
ATOM 848 C CA . PHE A 1 105 ? -4.454 -5.979 -2.400 1.00 88.31 105 PHE A CA 1
ATOM 849 C C . PHE A 1 105 ? -4.240 -6.588 -1.011 1.00 88.31 105 PHE A C 1
ATOM 851 O O . PHE A 1 105 ? -4.931 -7.541 -0.642 1.00 88.31 105 PHE A O 1
ATOM 858 N N . LEU A 1 106 ? -3.305 -6.034 -0.233 1.00 86.75 106 LEU A N 1
ATOM 859 C CA . LEU A 1 106 ? -3.013 -6.491 1.125 1.00 86.75 106 LEU A CA 1
ATOM 860 C C . LEU A 1 106 ? -4.222 -6.300 2.051 1.00 86.75 106 LEU A C 1
ATOM 862 O O . LEU A 1 106 ? -4.578 -7.216 2.791 1.00 86.75 106 LEU A O 1
ATOM 866 N N . SER A 1 107 ? -4.898 -5.155 1.964 1.00 86.44 107 SER A N 1
ATOM 867 C CA . SER A 1 107 ? -6.115 -4.854 2.726 1.00 86.44 107 SER A CA 1
ATOM 868 C C . SER A 1 107 ? -7.236 -5.861 2.433 1.00 86.44 107 SER A C 1
ATOM 870 O O . SER A 1 107 ? -7.858 -6.412 3.348 1.00 86.44 107 SER A O 1
ATOM 872 N N . ARG A 1 108 ? -7.439 -6.211 1.154 1.00 86.88 108 ARG A N 1
ATOM 873 C CA . ARG A 1 108 ? -8.403 -7.251 0.747 1.00 86.88 108 ARG A CA 1
ATOM 874 C C . ARG A 1 108 ? -8.017 -8.642 1.235 1.00 86.88 108 ARG A C 1
ATOM 876 O O . ARG A 1 108 ? -8.908 -9.428 1.550 1.00 86.88 108 ARG A O 1
ATOM 883 N N . LEU A 1 109 ? -6.723 -8.961 1.267 1.00 86.12 109 LEU A N 1
ATOM 884 C CA . LEU A 1 109 ? -6.231 -10.234 1.788 1.00 86.12 109 LEU A CA 1
ATOM 885 C C . LEU A 1 109 ? -6.517 -10.354 3.290 1.00 86.12 109 LEU A C 1
ATOM 887 O O . LEU A 1 109 ? -7.068 -11.365 3.713 1.00 86.12 109 LEU A O 1
ATOM 891 N N . LEU A 1 110 ? -6.217 -9.307 4.063 1.00 86.06 110 LEU A N 1
ATOM 892 C CA . LEU A 1 110 ? -6.467 -9.260 5.507 1.00 86.06 110 LEU A CA 1
ATOM 893 C C . LEU A 1 110 ? -7.961 -9.292 5.845 1.00 86.06 110 LEU A C 1
ATOM 895 O O . LEU A 1 110 ? -8.352 -9.944 6.801 1.00 86.06 110 LEU A O 1
ATOM 899 N N . THR A 1 111 ? -8.806 -8.643 5.041 1.00 84.12 111 THR A N 1
ATOM 900 C CA . THR A 1 111 ? -10.269 -8.657 5.242 1.00 84.12 111 THR A CA 1
ATOM 901 C C . THR A 1 111 ? -10.890 -10.036 4.976 1.00 84.12 111 THR A C 1
ATOM 903 O O . THR A 1 111 ? -12.001 -10.314 5.419 1.00 84.12 111 THR A O 1
ATOM 906 N N . ARG A 1 112 ? -10.205 -10.899 4.214 1.00 80.38 112 ARG A N 1
ATOM 907 C CA . ARG A 1 112 ? -10.657 -12.264 3.898 1.00 80.38 112 ARG A CA 1
ATOM 908 C C . ARG A 1 112 ? -10.108 -13.333 4.846 1.00 80.38 112 ARG A C 1
ATOM 910 O O . ARG A 1 112 ? -10.495 -14.490 4.683 1.00 80.38 112 ARG A O 1
ATOM 917 N N . MET A 1 113 ? -9.195 -12.974 5.749 1.00 65.69 113 MET A N 1
ATOM 918 C CA . MET A 1 113 ? -8.733 -13.852 6.829 1.00 65.69 113 MET A CA 1
ATOM 919 C C . MET A 1 113 ? -9.785 -13.949 7.930 1.00 65.69 113 MET A C 1
ATOM 921 O O . MET A 1 113 ? -9.924 -15.067 8.471 1.00 65.69 113 MET A O 1
#

Foldseek 3Di:
DLADPPDQPPDPPRDPVVVVVVVVVVVVVQPDDDVPHDDDDDDDDVLLQFAAALVLLLVLCVVSVVPVVSVVVVVCVVVPPDPDRGGDDPPDPVSSVSSSSSVRVVVVVVVVD

Radius of gyration: 17.07 Å; Cα contacts (8 Å, |Δi|>4): 72; chains: 1; bounding box: 36×28×47 Å

InterPro domains:
  IPR000477 Reverse transcriptase domain [PF00078] (2-110)

Secondary structure (DSSP, 8-state):
--S-TT--SS-TT--HHHHHHHHHHHHHHHHS--TT---------TTHHHH-BHHHHHHHHHHTT-HHHHHHHHHHIIIII---SB---TT-HHHHHHHHHHHHHHHHHHHT-

Mean predicted aligned error: 7.9 Å